Protein AF-A0A497RJL0-F1 (afdb_monomer_lite)

pLDDT: mean 88.65, std 15.59, range [36.31, 98.81]

Secondary structure (DSSP, 8-state):
----------S-EEE-TT-EEEEEE-SS--EE--TTEEESS-SPP-SEEEEEEEPTTPPSEEEEEEETTEEEEEEEPPPPHHHHHHHHHHHHHHHHHHHHHHHHHHHHHHHHHHHHHHHHHHHHHHHHHHHHHHHHHHHHHHHHHHHHHHHHHHHHHHHHHHHHHHTT-

Structure (mmCIF, N/CA/C/O backbone):
data_AF-A0A497RJL0-F1
#
_entry.id   AF-A0A497RJL0-F1
#
loop_
_atom_site.group_PDB
_atom_site.id
_atom_site.type_symbol
_atom_site.label_atom_id
_atom_site.label_alt_id
_atom_site.label_comp_id
_atom_site.label_asym_id
_atom_site.label_entity_id
_atom_site.label_seq_id
_atom_site.pdbx_PDB_ins_code
_atom_site.Cartn_x
_atom_site.Cartn_y
_atom_site.Cartn_z
_atom_site.occupancy
_atom_site.B_iso_or_equiv
_atom_site.auth_seq_id
_atom_site.auth_comp_id
_atom_site.auth_asym_id
_atom_site.auth_atom_id
_atom_site.pdbx_PDB_model_num
ATOM 1 N N . MET A 1 1 ? 38.519 29.029 -44.330 1.00 36.50 1 MET A N 1
ATOM 2 C CA . MET A 1 1 ? 37.710 28.176 -45.224 1.00 36.50 1 MET A CA 1
ATOM 3 C C . MET A 1 1 ? 37.053 27.110 -44.357 1.00 36.50 1 MET A C 1
ATOM 5 O O . MET A 1 1 ? 37.641 26.068 -44.115 1.00 36.50 1 MET A O 1
ATOM 9 N N . ILE A 1 2 ? 35.912 27.450 -43.756 1.00 37.66 2 ILE A N 1
ATOM 10 C CA . ILE A 1 2 ? 35.176 26.562 -42.849 1.00 37.66 2 ILE A CA 1
ATOM 11 C C . ILE A 1 2 ? 34.255 25.731 -43.736 1.00 37.66 2 ILE A C 1
ATOM 13 O O . ILE A 1 2 ? 33.327 26.270 -44.335 1.00 37.66 2 ILE A O 1
ATOM 17 N N . ILE A 1 3 ? 34.564 24.445 -43.884 1.00 38.34 3 ILE A N 1
ATOM 18 C CA . ILE A 1 3 ? 33.686 23.495 -44.565 1.00 38.34 3 ILE A CA 1
ATOM 19 C C . ILE A 1 3 ? 32.486 23.285 -43.637 1.00 38.34 3 ILE A C 1
ATOM 21 O O . ILE A 1 3 ? 32.556 22.524 -42.675 1.00 38.34 3 ILE A O 1
ATOM 25 N N . LEU A 1 4 ? 31.398 24.015 -43.901 1.00 36.31 4 LEU A N 1
ATOM 26 C CA . LEU A 1 4 ? 30.072 23.707 -43.376 1.00 36.31 4 LEU A CA 1
ATOM 27 C C . LEU A 1 4 ? 29.648 22.358 -43.975 1.00 36.31 4 LEU A C 1
ATOM 29 O O . LEU A 1 4 ? 29.082 22.295 -45.064 1.00 36.31 4 LEU A O 1
ATOM 33 N N . MET A 1 5 ? 29.939 21.265 -43.271 1.00 37.66 5 MET A N 1
ATOM 34 C CA . MET A 1 5 ? 29.263 19.990 -43.495 1.00 37.66 5 MET A CA 1
ATOM 35 C C . MET A 1 5 ? 27.849 20.113 -42.920 1.00 37.66 5 MET A C 1
ATOM 37 O O . MET A 1 5 ? 27.573 19.724 -41.788 1.00 37.66 5 MET A O 1
ATOM 41 N N . ILE A 1 6 ? 26.959 20.730 -43.698 1.00 40.19 6 ILE A N 1
ATOM 42 C CA . ILE A 1 6 ? 25.516 20.638 -43.488 1.00 40.19 6 ILE A CA 1
ATOM 43 C C . ILE A 1 6 ? 25.150 19.196 -43.832 1.00 40.19 6 ILE A C 1
ATOM 45 O O . ILE A 1 6 ? 24.999 18.838 -44.999 1.00 40.19 6 ILE A O 1
ATOM 49 N N . THR A 1 7 ? 25.055 18.342 -42.817 1.00 44.97 7 THR A N 1
ATOM 50 C CA . THR A 1 7 ? 24.389 17.055 -42.971 1.00 44.97 7 THR A CA 1
ATOM 51 C C . THR A 1 7 ? 22.906 17.338 -43.159 1.00 44.97 7 THR A C 1
ATOM 53 O O . THR A 1 7 ? 22.193 17.780 -42.261 1.00 44.97 7 THR A O 1
ATOM 56 N N . LEU A 1 8 ? 22.456 17.138 -44.392 1.00 36.88 8 LEU A N 1
ATOM 57 C CA . LEU A 1 8 ? 21.060 17.162 -44.785 1.00 36.88 8 LEU A CA 1
ATOM 58 C C . LEU A 1 8 ? 20.359 15.972 -44.096 1.00 36.88 8 LEU A C 1
ATOM 60 O O . LEU A 1 8 ? 20.300 14.874 -44.648 1.00 36.88 8 LEU A O 1
ATOM 64 N N . ILE A 1 9 ? 19.884 16.148 -42.860 1.00 41.69 9 ILE A N 1
ATOM 65 C CA . ILE A 1 9 ? 19.013 15.165 -42.204 1.00 41.69 9 ILE A CA 1
ATOM 66 C C . ILE A 1 9 ? 17.648 15.281 -42.886 1.00 41.69 9 ILE A C 1
ATOM 68 O O . ILE A 1 9 ? 16.815 16.115 -42.538 1.00 41.69 9 ILE A O 1
ATOM 72 N N . LEU A 1 10 ? 17.441 14.456 -43.912 1.00 38.78 10 LEU A N 1
ATOM 73 C CA . LEU A 1 10 ? 16.103 14.086 -44.360 1.00 38.78 10 LEU A CA 1
ATOM 74 C C . LEU A 1 10 ? 15.310 13.600 -43.137 1.00 38.78 10 LEU A C 1
ATOM 76 O O . LEU A 1 10 ? 15.864 12.882 -42.306 1.00 38.78 10 LEU A O 1
ATOM 80 N N . LEU A 1 11 ? 14.043 14.018 -43.054 1.00 45.06 11 LEU A N 1
ATOM 81 C CA . LEU A 1 11 ? 13.019 13.759 -42.027 1.00 45.06 11 LEU A CA 1
ATOM 82 C C . LEU A 1 11 ? 12.771 12.260 -41.745 1.00 45.06 11 LEU A C 1
ATOM 84 O O . LEU A 1 11 ? 11.666 11.747 -41.911 1.00 45.06 11 LEU A O 1
ATOM 88 N N . ASN A 1 12 ? 13.796 11.528 -41.338 1.00 55.22 12 ASN A N 1
ATOM 89 C CA . ASN A 1 12 ? 13.695 10.133 -40.970 1.00 55.22 12 ASN A CA 1
ATOM 90 C C . ASN A 1 12 ? 13.460 10.090 -39.465 1.00 55.22 12 ASN A C 1
ATOM 92 O O . ASN A 1 12 ? 14.319 10.500 -38.688 1.00 55.22 12 ASN A O 1
ATOM 96 N N . ASN A 1 13 ? 12.294 9.594 -39.053 1.00 82.44 13 ASN A N 1
ATOM 97 C CA . ASN A 1 13 ? 12.043 9.252 -37.659 1.00 82.44 13 ASN A CA 1
ATOM 98 C C . ASN A 1 13 ? 13.036 8.151 -37.259 1.00 82.44 13 ASN A C 1
ATOM 100 O O . ASN A 1 13 ? 12.820 6.975 -37.541 1.00 82.44 13 ASN A O 1
ATOM 104 N N . THR A 1 14 ? 14.167 8.522 -36.669 1.00 89.12 14 THR A N 1
ATOM 105 C CA . THR A 1 14 ? 15.174 7.574 -36.191 1.00 89.12 14 THR A CA 1
ATOM 106 C C . THR A 1 14 ? 15.053 7.389 -34.691 1.00 89.12 14 THR A C 1
ATOM 108 O O . THR A 1 14 ? 14.760 8.334 -33.964 1.00 89.12 14 THR A O 1
ATOM 111 N N . THR A 1 15 ? 15.326 6.183 -34.218 1.00 90.88 15 THR A N 1
ATOM 112 C CA . THR A 1 15 ? 15.338 5.856 -32.794 1.00 90.88 15 THR A CA 1
ATOM 113 C C . THR A 1 15 ? 16.397 4.793 -32.511 1.00 90.88 15 THR A C 1
ATOM 115 O O . THR A 1 15 ? 17.031 4.275 -33.430 1.00 90.88 15 THR A O 1
ATOM 118 N N . TYR A 1 16 ? 16.596 4.467 -31.243 1.00 92.00 16 TYR A N 1
ATOM 119 C CA . TYR A 1 16 ? 17.499 3.410 -30.790 1.00 92.00 16 TYR A CA 1
ATOM 120 C C . TYR A 1 16 ? 16.688 2.306 -30.097 1.00 92.00 16 TYR A C 1
ATOM 122 O O . TYR A 1 16 ? 15.535 2.540 -29.720 1.00 92.00 16 TYR A O 1
ATOM 130 N N . PRO A 1 17 ? 17.24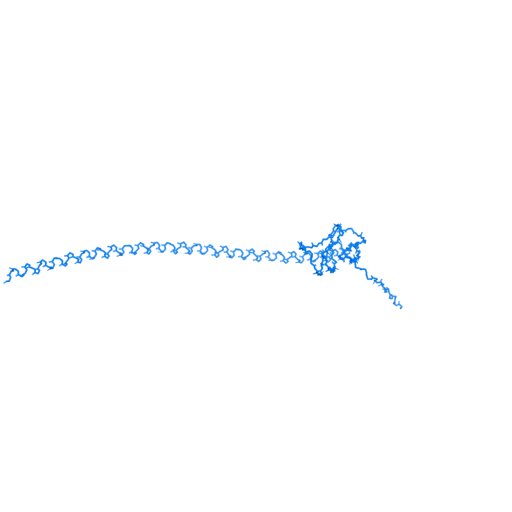9 1.102 -29.904 1.00 91.56 17 PRO A N 1
ATOM 131 C CA . PRO A 1 17 ? 16.634 0.108 -29.031 1.00 91.56 17 PRO A CA 1
ATOM 132 C C . PRO A 1 17 ? 16.411 0.694 -27.626 1.00 91.56 17 PRO A C 1
ATOM 134 O O . PRO A 1 17 ? 17.333 1.263 -27.049 1.00 91.56 17 PRO A O 1
ATOM 137 N N . GLY A 1 18 ? 15.192 0.581 -27.092 1.00 87.69 18 GLY A N 1
ATOM 138 C CA . GLY A 1 18 ? 14.764 1.242 -25.848 1.00 87.69 18 GLY A CA 1
ATOM 139 C C . GLY A 1 18 ? 14.123 2.624 -26.041 1.00 87.69 18 GLY A C 1
ATOM 140 O O . GLY A 1 18 ? 13.491 3.154 -25.126 1.00 87.69 18 GLY A O 1
ATOM 141 N N . GLY A 1 19 ? 14.244 3.209 -27.233 1.00 89.50 19 GLY A N 1
ATOM 142 C CA . GLY A 1 19 ? 13.612 4.474 -27.590 1.00 89.50 19 GLY A CA 1
ATOM 143 C C . GLY A 1 19 ? 12.107 4.355 -27.843 1.00 89.50 19 GLY A C 1
ATOM 144 O O . GLY A 1 19 ? 11.467 3.327 -27.603 1.00 89.50 19 GLY A O 1
ATOM 145 N N . TYR A 1 20 ? 11.523 5.439 -28.347 1.00 91.44 20 TYR A N 1
ATOM 146 C CA . TYR A 1 20 ? 10.100 5.501 -28.663 1.00 91.44 20 TYR A CA 1
ATOM 147 C C . TYR A 1 20 ? 9.825 6.262 -29.958 1.00 91.44 20 TYR A C 1
ATOM 149 O O . TYR A 1 20 ? 10.688 6.972 -30.478 1.00 91.44 20 TYR A O 1
ATOM 157 N N . ILE A 1 21 ? 8.613 6.081 -30.478 1.00 90.94 21 ILE A N 1
ATOM 158 C CA . ILE A 1 21 ? 8.075 6.765 -31.653 1.00 90.94 21 ILE A CA 1
ATOM 159 C C . ILE A 1 21 ? 6.643 7.173 -31.350 1.00 90.94 21 ILE A C 1
ATOM 161 O O . ILE A 1 21 ? 5.859 6.369 -30.852 1.00 90.94 21 ILE A O 1
ATOM 165 N N . ASN A 1 22 ? 6.293 8.407 -31.693 1.00 89.38 22 ASN A N 1
ATOM 166 C CA . ASN A 1 22 ? 4.933 8.901 -31.543 1.00 89.38 22 ASN A CA 1
ATOM 167 C C . ASN A 1 22 ? 4.137 8.644 -32.827 1.00 89.38 22 ASN A C 1
ATOM 169 O O . ASN A 1 22 ? 4.597 8.955 -33.926 1.00 89.38 22 ASN A O 1
ATOM 173 N N . VAL A 1 23 ? 2.942 8.081 -32.681 1.00 88.31 23 VAL A N 1
ATOM 174 C CA . VAL A 1 23 ? 2.033 7.713 -33.772 1.00 88.31 23 VAL A CA 1
ATOM 175 C C . VAL A 1 23 ? 0.656 8.303 -33.479 1.00 88.31 23 VAL A C 1
ATOM 177 O O . VAL A 1 23 ? 0.185 8.207 -32.351 1.00 88.31 23 VAL A O 1
ATOM 180 N N . SER A 1 24 ? 0.003 8.896 -34.480 1.00 85.75 24 SER A N 1
ATOM 181 C CA . SER A 1 24 ? -1.398 9.330 -34.367 1.00 85.75 24 SER A CA 1
ATOM 182 C C . SER A 1 24 ? -2.313 8.243 -34.923 1.00 85.75 24 SER A C 1
ATOM 184 O O . SER A 1 24 ? -2.019 7.642 -35.956 1.00 85.75 24 SER A O 1
ATOM 186 N N . VAL A 1 25 ? -3.411 7.970 -34.229 1.00 84.62 25 VAL A N 1
ATOM 187 C CA . VAL A 1 25 ? -4.438 7.011 -34.637 1.00 84.62 25 VAL A CA 1
ATOM 188 C C . VAL A 1 25 ? -5.744 7.785 -34.801 1.00 84.62 25 VAL A C 1
ATOM 190 O O . VAL A 1 25 ? -6.276 8.330 -33.831 1.00 84.62 25 VAL A O 1
ATOM 193 N N . GLU A 1 26 ? -6.250 7.846 -36.031 1.00 76.19 26 GLU A N 1
ATOM 194 C CA . GLU A 1 26 ? -7.475 8.557 -36.402 1.00 76.19 26 GLU A CA 1
ATOM 195 C C . GLU A 1 26 ? -8.438 7.577 -37.089 1.00 76.19 26 GLU A C 1
ATOM 197 O O . GLU A 1 26 ? -8.270 7.256 -38.262 1.00 76.19 26 GLU A O 1
ATOM 202 N N . GLY A 1 27 ? -9.455 7.081 -36.376 1.00 71.44 27 GLY A N 1
ATOM 203 C CA . GLY A 1 27 ? -10.493 6.233 -36.964 1.00 71.44 27 GLY A CA 1
ATOM 204 C C . GLY A 1 27 ? -10.903 5.034 -36.111 1.00 71.44 27 GLY A C 1
ATOM 205 O O . GLY A 1 27 ? -11.594 5.176 -35.103 1.00 71.44 27 GLY A O 1
ATOM 206 N N . THR A 1 28 ? -10.601 3.827 -36.597 1.00 67.06 28 THR A N 1
ATOM 207 C CA . THR A 1 28 ? -11.105 2.564 -36.027 1.00 67.06 28 THR A CA 1
ATOM 208 C C . THR A 1 28 ? -10.261 2.026 -34.875 1.00 67.06 28 THR A C 1
ATOM 210 O O . THR A 1 28 ? -10.653 1.030 -34.263 1.00 67.06 28 THR A O 1
ATOM 213 N N . GLY A 1 29 ? -9.116 2.649 -34.581 1.00 69.00 29 GLY A N 1
ATOM 214 C CA . GLY A 1 29 ? -8.195 2.196 -33.545 1.00 69.00 29 GLY A CA 1
ATOM 215 C C . GLY A 1 29 ? -7.340 1.000 -33.973 1.00 69.00 29 GLY A C 1
ATOM 216 O O . GLY A 1 29 ? -6.860 0.259 -33.120 1.00 69.00 29 GLY A O 1
ATOM 217 N N . LYS A 1 30 ? -7.160 0.737 -35.274 1.00 80.00 30 LYS A N 1
ATOM 218 C CA . LYS A 1 30 ? -6.360 -0.409 -35.734 1.00 80.00 30 LYS A CA 1
ATOM 219 C C . LYS A 1 30 ? -4.899 -0.013 -35.880 1.00 80.00 30 LYS A C 1
ATOM 221 O O . LYS A 1 30 ? -4.566 0.823 -36.715 1.00 80.00 30 LYS A O 1
ATOM 226 N N . ILE A 1 31 ? -4.025 -0.684 -35.132 1.00 87.81 31 ILE A N 1
ATOM 227 C CA . ILE A 1 31 ? -2.573 -0.544 -35.262 1.00 87.81 31 ILE A CA 1
ATOM 228 C C . ILE A 1 31 ? -1.915 -1.895 -35.551 1.00 87.81 31 ILE A C 1
ATOM 230 O O . ILE A 1 31 ? -2.273 -2.919 -34.973 1.00 87.81 31 ILE A O 1
ATOM 234 N N . SER A 1 32 ? -0.943 -1.895 -36.455 1.00 90.44 32 SER A N 1
ATOM 235 C CA . SER A 1 32 ? -0.057 -3.018 -36.737 1.00 90.44 32 SER A CA 1
ATOM 236 C C . SER A 1 32 ? 1.371 -2.592 -36.434 1.00 90.44 32 SER A C 1
ATOM 238 O O . SER A 1 32 ? 1.872 -1.604 -36.979 1.00 90.44 32 SER A O 1
ATOM 240 N N . LEU A 1 33 ? 1.998 -3.335 -35.527 1.00 92.19 33 LEU A N 1
ATOM 241 C CA . LEU A 1 33 ? 3.306 -3.039 -34.965 1.00 92.19 33 LEU A CA 1
ATOM 242 C C . LEU A 1 33 ? 4.333 -4.080 -35.433 1.00 92.19 33 LEU A C 1
ATOM 244 O O . LEU A 1 33 ? 4.014 -5.273 -35.477 1.00 92.19 33 LEU A O 1
ATOM 248 N N . PRO A 1 34 ? 5.579 -3.674 -35.732 1.00 93.81 34 PRO A N 1
ATOM 249 C CA . PRO A 1 34 ? 6.696 -4.604 -35.821 1.00 93.81 34 PRO A CA 1
ATOM 250 C C . PRO A 1 34 ? 6.846 -5.437 -34.542 1.00 93.81 34 PRO A C 1
ATOM 252 O O . PRO A 1 34 ? 6.621 -4.944 -33.437 1.00 93.81 34 PRO A O 1
ATOM 255 N N . ASN A 1 35 ? 7.317 -6.677 -34.681 1.00 93.12 35 ASN A N 1
ATOM 256 C CA . ASN A 1 35 ? 7.471 -7.634 -33.575 1.00 93.12 35 ASN A CA 1
ATOM 257 C C . ASN A 1 35 ? 8.388 -7.174 -32.425 1.00 93.12 35 ASN A C 1
ATOM 259 O O . ASN A 1 35 ? 8.330 -7.734 -31.336 1.00 93.12 35 ASN A O 1
ATOM 263 N N . CYS A 1 36 ? 9.247 -6.184 -32.663 1.00 94.19 36 CYS A N 1
ATOM 264 C CA . CYS A 1 36 ? 10.137 -5.615 -31.659 1.00 94.19 36 CYS A CA 1
ATOM 265 C C . CYS A 1 36 ? 9.574 -4.337 -31.011 1.00 94.19 36 CYS A C 1
ATOM 267 O O . CYS A 1 36 ? 10.319 -3.620 -30.347 1.00 94.19 36 CYS A O 1
ATOM 269 N N . THR A 1 37 ? 8.297 -4.014 -31.227 1.00 94.25 37 THR A N 1
ATOM 270 C CA . THR A 1 37 ? 7.661 -2.793 -30.719 1.00 94.25 37 THR A CA 1
ATOM 271 C C . THR A 1 37 ? 6.358 -3.089 -29.993 1.00 94.25 37 THR A C 1
ATOM 273 O O . THR A 1 37 ? 5.708 -4.097 -30.264 1.00 94.25 37 THR A O 1
ATOM 276 N N . TYR A 1 38 ? 5.982 -2.221 -29.058 1.00 91.94 38 TYR A N 1
ATOM 277 C CA . TYR A 1 38 ? 4.788 -2.398 -28.235 1.00 91.94 38 TYR A CA 1
ATOM 278 C C . TYR A 1 38 ? 4.265 -1.063 -27.696 1.00 91.94 38 TYR A C 1
ATOM 280 O O . TYR A 1 38 ? 4.962 -0.050 -27.707 1.00 91.94 38 TYR A O 1
ATOM 288 N N . ILE A 1 39 ? 3.022 -1.071 -27.218 1.00 88.88 39 ILE A N 1
ATOM 289 C CA . ILE A 1 39 ? 2.403 0.045 -26.496 1.00 88.88 39 ILE A CA 1
ATOM 290 C C . ILE A 1 39 ? 2.411 -0.327 -25.016 1.00 88.88 39 ILE A C 1
ATOM 292 O O . ILE A 1 39 ? 1.997 -1.432 -24.674 1.00 88.88 39 ILE A O 1
ATOM 296 N N . GLU A 1 40 ? 2.899 0.559 -24.147 1.00 75.19 40 GLU A N 1
ATOM 297 C CA . GLU A 1 40 ? 2.952 0.296 -22.697 1.00 75.19 40 GLU A CA 1
ATOM 298 C C . GLU A 1 40 ? 1.552 0.189 -22.071 1.00 75.19 40 GLU A C 1
ATOM 300 O O . GLU A 1 40 ? 1.339 -0.625 -21.175 1.00 75.19 40 GLU A O 1
ATOM 305 N N . ASP A 1 41 ? 0.576 0.940 -22.586 1.00 67.44 41 ASP A N 1
ATOM 306 C CA . ASP A 1 41 ? -0.802 0.917 -22.098 1.00 67.44 41 ASP A CA 1
ATOM 307 C C . ASP A 1 41 ? -1.696 -0.030 -22.916 1.00 67.44 41 ASP A C 1
ATOM 309 O O . ASP A 1 41 ? -2.118 0.271 -24.032 1.00 67.44 41 ASP A O 1
ATOM 313 N N . SER A 1 42 ? -2.065 -1.166 -22.313 1.00 55.34 42 SER A N 1
ATOM 314 C CA . SER A 1 42 ? -2.983 -2.189 -22.854 1.00 55.34 42 SER A CA 1
ATOM 315 C C . SER A 1 42 ? -4.464 -1.748 -22.877 1.00 55.34 42 SER A C 1
ATOM 317 O O . SER A 1 42 ? -5.369 -2.521 -22.541 1.00 55.34 42 SER A O 1
ATOM 319 N N . LYS A 1 43 ? -4.762 -0.500 -23.243 1.00 59.25 43 LYS A N 1
ATOM 320 C CA . LYS A 1 43 ? -6.150 -0.047 -23.421 1.00 59.25 43 LYS A CA 1
ATOM 321 C C . LYS A 1 43 ? -6.622 -0.312 -24.847 1.00 59.25 43 LYS A C 1
ATOM 323 O O . LYS A 1 43 ? -5.842 -0.282 -25.792 1.00 59.25 43 LYS A O 1
ATOM 328 N N . ILE A 1 44 ? -7.931 -0.545 -24.986 1.00 65.38 44 ILE A N 1
ATOM 329 C CA . ILE A 1 44 ? -8.623 -0.532 -26.281 1.00 65.38 44 ILE A CA 1
ATOM 330 C C . ILE A 1 44 ? -8.204 0.746 -27.009 1.00 65.38 44 ILE A C 1
ATOM 332 O O . ILE A 1 44 ? -8.420 1.843 -26.487 1.00 65.38 44 ILE A O 1
ATOM 336 N N . LEU A 1 45 ? -7.589 0.586 -28.177 1.00 70.88 45 LEU A N 1
ATOM 337 C CA . LEU A 1 45 ? -7.098 1.688 -28.992 1.00 70.88 45 LEU A CA 1
ATOM 338 C C . LEU A 1 45 ? -8.277 2.576 -29.401 1.00 70.88 45 LEU A C 1
ATOM 340 O O . LEU A 1 45 ? -9.205 2.140 -30.078 1.00 70.88 45 LEU A O 1
ATOM 344 N N . LYS A 1 46 ? -8.250 3.822 -28.935 1.00 77.62 46 LYS A N 1
ATOM 345 C CA . LYS A 1 46 ? -9.151 4.912 -29.326 1.00 77.62 46 LYS A CA 1
ATOM 346 C C . LYS A 1 46 ? -8.415 5.903 -30.225 1.00 77.62 46 LYS A C 1
ATOM 348 O O . LYS A 1 46 ? -7.195 5.837 -30.354 1.00 77.62 46 LYS A O 1
ATOM 353 N N . ASN A 1 47 ? -9.133 6.871 -30.776 1.00 82.69 47 ASN A N 1
ATOM 354 C CA . ASN A 1 47 ? -8.488 7.983 -31.467 1.00 82.69 47 ASN A CA 1
ATOM 355 C C . ASN A 1 47 ? -7.576 8.753 -30.506 1.00 82.69 47 ASN A C 1
ATOM 357 O O . ASN A 1 47 ? -7.986 9.071 -29.386 1.00 82.69 47 ASN A O 1
ATOM 361 N N . GLY A 1 48 ? -6.350 9.040 -30.937 1.00 84.88 48 GLY A N 1
ATOM 362 C CA . GLY A 1 48 ? -5.368 9.751 -30.127 1.00 84.88 48 GLY A CA 1
ATOM 363 C C . GLY A 1 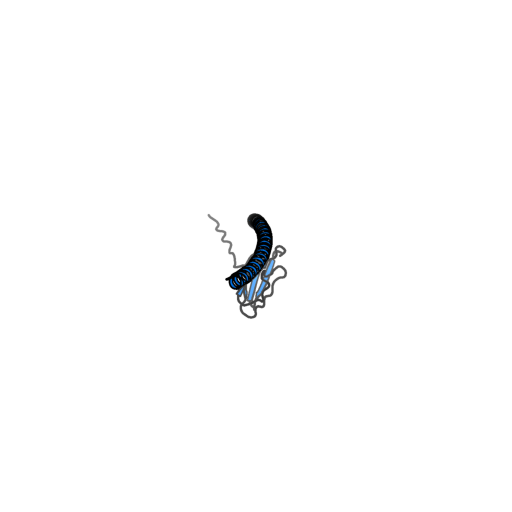48 ? -3.923 9.510 -30.551 1.00 84.88 48 GLY A C 1
ATOM 364 O O . GLY A 1 48 ? -3.640 8.739 -31.466 1.00 84.88 48 GLY A O 1
ATOM 365 N N . ASN A 1 49 ? -3.011 10.178 -29.848 1.00 85.62 49 ASN A N 1
ATOM 366 C CA . ASN A 1 49 ? -1.572 10.012 -30.024 1.00 85.62 49 ASN A CA 1
ATOM 367 C C . ASN A 1 49 ? -1.048 8.932 -29.077 1.00 85.62 49 ASN A C 1
ATOM 369 O O . ASN A 1 49 ? -1.321 8.967 -27.877 1.00 85.62 49 ASN A O 1
ATOM 373 N N . TYR A 1 50 ? -0.267 8.007 -29.619 1.00 86.50 50 TYR A N 1
ATOM 374 C CA . TYR A 1 50 ? 0.315 6.877 -28.913 1.00 86.50 50 TYR A CA 1
ATOM 375 C C . TYR A 1 50 ? 1.830 6.929 -28.970 1.00 86.50 50 TYR A C 1
ATOM 377 O O . TYR A 1 50 ? 2.421 7.177 -30.022 1.00 86.50 50 TYR A O 1
ATOM 385 N N . THR A 1 51 ? 2.446 6.603 -27.841 1.00 89.75 51 THR A N 1
ATOM 386 C CA . THR A 1 51 ? 3.879 6.351 -27.752 1.00 89.75 51 THR A CA 1
ATOM 387 C C . THR A 1 51 ? 4.123 4.861 -27.954 1.00 89.75 51 THR A C 1
ATOM 389 O O . THR A 1 51 ? 3.721 4.035 -27.134 1.00 89.75 51 THR A O 1
ATOM 392 N N . ILE A 1 52 ? 4.780 4.514 -29.055 1.00 90.88 52 ILE A N 1
ATOM 393 C CA . ILE A 1 52 ? 5.219 3.153 -29.355 1.00 90.88 52 ILE A CA 1
ATOM 394 C C . ILE A 1 52 ? 6.642 2.981 -28.836 1.00 90.88 52 ILE A C 1
ATOM 396 O O . ILE A 1 52 ? 7.544 3.707 -29.253 1.00 90.88 52 ILE A O 1
ATOM 400 N N . ARG A 1 53 ? 6.861 2.006 -27.956 1.00 93.06 53 ARG A N 1
ATOM 401 C CA . ARG A 1 53 ? 8.192 1.621 -27.484 1.00 93.06 53 ARG A CA 1
ATOM 402 C C . ARG A 1 53 ? 8.869 0.695 -28.476 1.00 93.06 53 ARG A C 1
ATOM 404 O O . ARG A 1 53 ? 8.246 -0.225 -29.007 1.00 93.06 53 ARG A O 1
ATOM 411 N N . VAL A 1 54 ? 10.166 0.904 -28.667 1.00 93.75 54 VAL A N 1
ATOM 412 C CA . VAL A 1 54 ? 11.049 -0.031 -29.362 1.00 93.75 54 VAL A CA 1
ATOM 413 C C . VAL A 1 54 ? 11.783 -0.851 -28.312 1.00 93.75 54 VAL A C 1
ATOM 415 O O . VAL A 1 54 ? 12.503 -0.303 -27.486 1.00 93.75 54 VAL A O 1
ATOM 418 N N . SER A 1 55 ? 11.612 -2.170 -28.342 1.00 92.38 55 SER A N 1
ATOM 419 C CA . SER A 1 55 ? 12.310 -3.086 -27.440 1.00 92.38 55 SER A CA 1
ATOM 420 C C . SER A 1 55 ? 13.825 -2.895 -27.530 1.00 92.38 55 SER A C 1
ATOM 422 O O . SER A 1 55 ? 14.372 -2.723 -28.621 1.00 92.38 55 SER A O 1
ATOM 424 N N . TYR A 1 56 ? 14.521 -3.029 -26.400 1.00 89.19 56 TYR A N 1
ATOM 425 C CA . TYR A 1 56 ? 15.986 -3.098 -26.351 1.00 89.19 56 TYR A CA 1
ATOM 426 C C . TYR A 1 56 ? 16.565 -4.233 -27.207 1.00 89.19 56 TYR A C 1
ATOM 428 O O . TYR A 1 56 ? 17.712 -4.167 -27.637 1.00 89.19 56 TYR A O 1
ATOM 436 N N . SER A 1 57 ? 15.770 -5.269 -27.487 1.00 89.69 57 SER A N 1
ATOM 437 C CA . SER A 1 57 ? 16.155 -6.374 -28.367 1.00 89.69 57 SER A CA 1
ATOM 438 C C . SER A 1 57 ? 15.897 -6.098 -29.853 1.00 89.69 57 SER A C 1
ATOM 440 O O . SER A 1 57 ? 16.134 -6.983 -30.680 1.00 89.69 57 SER A O 1
ATOM 442 N N . CYS A 1 58 ? 15.354 -4.929 -30.218 1.00 94.75 58 CYS A N 1
ATOM 443 C CA . CYS A 1 58 ? 15.099 -4.606 -31.616 1.00 94.75 58 CYS A CA 1
ATOM 444 C C . CYS A 1 58 ? 16.421 -4.425 -32.366 1.00 94.75 58 CYS A C 1
ATOM 446 O O . CYS A 1 58 ? 17.313 -3.703 -31.923 1.00 94.75 58 CYS A O 1
ATOM 448 N N . LYS A 1 59 ? 16.553 -5.092 -33.514 1.00 94.94 59 LYS A N 1
ATOM 449 C CA . LYS A 1 59 ? 17.759 -4.979 -34.333 1.00 94.94 59 LYS A CA 1
ATOM 450 C C . LYS A 1 59 ? 17.759 -3.644 -35.089 1.00 94.94 59 LYS A C 1
ATOM 452 O O . LYS A 1 59 ? 16.692 -3.138 -35.423 1.00 94.94 59 LYS A O 1
ATOM 457 N N . PRO A 1 60 ? 18.936 -3.087 -35.401 1.00 94.75 60 PRO A N 1
ATOM 458 C CA . PRO A 1 60 ? 19.026 -1.950 -36.301 1.00 94.75 60 PRO A CA 1
ATOM 459 C C . PRO A 1 60 ? 18.413 -2.278 -37.665 1.00 94.75 60 PRO A C 1
ATOM 461 O O . PRO A 1 60 ? 18.613 -3.373 -38.198 1.00 94.75 60 PRO A O 1
ATOM 464 N N . GLY A 1 61 ? 17.685 -1.329 -38.241 1.00 94.94 61 GLY A N 1
ATOM 465 C CA . GLY A 1 61 ? 16.994 -1.527 -39.509 1.00 94.94 61 GLY A CA 1
ATOM 466 C C . GLY A 1 61 ? 15.844 -0.555 -39.728 1.00 94.94 61 GLY A C 1
ATOM 467 O O . GLY A 1 61 ? 15.526 0.265 -38.870 1.00 94.94 61 GLY A O 1
ATOM 468 N N . ASN A 1 62 ? 15.219 -0.658 -40.899 1.00 95.38 62 ASN A N 1
ATOM 469 C CA . ASN A 1 62 ? 14.040 0.127 -41.250 1.00 95.38 62 ASN A CA 1
ATOM 470 C C . ASN A 1 62 ? 12.773 -0.653 -40.917 1.00 95.38 62 ASN A C 1
ATOM 472 O O . ASN A 1 62 ? 12.639 -1.825 -41.271 1.00 95.38 62 ASN A O 1
ATOM 476 N N . TYR A 1 63 ? 11.833 0.026 -40.282 1.00 95.25 63 TYR A N 1
ATOM 477 C CA . TYR A 1 63 ? 10.591 -0.537 -39.793 1.00 95.25 63 TYR A CA 1
ATOM 478 C C . TYR A 1 63 ? 9.417 0.362 -40.165 1.00 95.25 63 TYR A C 1
ATOM 480 O O . TYR A 1 63 ? 9.566 1.543 -40.492 1.00 95.25 63 TYR A O 1
ATOM 488 N N . THR A 1 64 ? 8.224 -0.217 -40.108 1.00 94.25 64 THR A N 1
ATOM 489 C CA . THR A 1 64 ? 6.984 0.483 -40.414 1.00 94.25 64 THR A CA 1
ATOM 490 C C . THR A 1 64 ? 5.922 0.120 -39.392 1.00 94.25 64 THR A C 1
ATOM 492 O O . THR A 1 64 ? 5.681 -1.060 -39.150 1.00 94.25 64 THR A O 1
ATOM 495 N N . ILE A 1 65 ? 5.249 1.134 -38.857 1.00 92.56 65 ILE A N 1
ATOM 496 C CA . ILE A 1 65 ? 3.989 0.993 -38.126 1.00 92.56 65 ILE A CA 1
ATOM 497 C C . ILE A 1 65 ? 2.8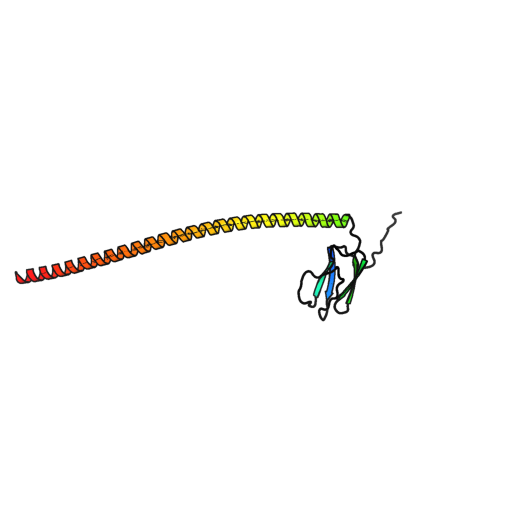46 1.405 -39.054 1.00 92.56 65 ILE A C 1
ATOM 499 O O . ILE A 1 65 ? 2.943 2.418 -39.753 1.00 92.56 65 ILE A O 1
ATOM 503 N N . PHE A 1 66 ? 1.767 0.626 -39.060 1.00 90.25 66 PHE A N 1
ATOM 504 C CA . PHE A 1 66 ? 0.533 0.982 -39.759 1.00 90.25 66 PHE A CA 1
ATOM 505 C C . PHE A 1 66 ? -0.542 1.313 -38.733 1.00 90.25 66 PHE A C 1
ATOM 507 O O . PHE A 1 66 ? -0.836 0.480 -37.881 1.00 90.25 66 PHE A O 1
ATOM 514 N N . ALA A 1 67 ? -1.132 2.499 -38.817 1.00 88.81 67 ALA A N 1
ATOM 515 C CA . ALA A 1 67 ? -2.177 2.957 -37.906 1.00 88.81 67 ALA A CA 1
ATOM 516 C C . ALA A 1 67 ? -3.326 3.565 -38.713 1.00 88.81 67 ALA A C 1
ATOM 518 O O . ALA A 1 67 ? -3.113 4.549 -39.413 1.00 88.81 67 ALA A O 1
ATOM 519 N N . ASP A 1 68 ? -4.511 2.949 -38.663 1.00 84.94 68 ASP A N 1
ATOM 520 C CA . ASP A 1 68 ? -5.729 3.388 -39.367 1.00 84.94 68 ASP A CA 1
ATOM 521 C C . ASP A 1 68 ? -5.487 3.826 -40.834 1.00 84.94 68 ASP A C 1
ATOM 523 O O . ASP A 1 68 ? -5.989 4.835 -41.316 1.00 84.94 68 ASP A O 1
ATOM 527 N N . GLY A 1 69 ? -4.682 3.047 -41.567 1.00 81.88 69 GLY A N 1
ATOM 528 C CA . GLY A 1 69 ? -4.347 3.303 -42.976 1.00 81.88 69 GLY A CA 1
ATOM 529 C C . GLY A 1 69 ? -3.150 4.237 -43.203 1.00 81.88 69 GLY A C 1
ATOM 530 O O . GLY A 1 69 ? -2.597 4.249 -44.303 1.00 81.88 69 GLY A O 1
ATOM 531 N N . SER A 1 70 ? -2.684 4.940 -42.171 1.00 86.75 70 SER A N 1
ATOM 532 C CA . SER A 1 70 ? -1.463 5.749 -42.199 1.00 86.75 70 SER A CA 1
ATOM 533 C C . SER A 1 70 ? -0.210 4.901 -41.981 1.00 86.75 70 SER A C 1
ATOM 535 O O . SER A 1 70 ? -0.207 3.938 -41.208 1.00 86.75 70 SER A O 1
ATOM 537 N N . LYS A 1 71 ? 0.880 5.270 -42.665 1.00 90.56 71 LYS A N 1
ATOM 538 C CA . LYS A 1 71 ? 2.172 4.575 -42.619 1.00 90.56 71 LYS A CA 1
ATOM 539 C C . LYS A 1 71 ? 3.221 5.433 -41.913 1.00 90.56 71 LYS A C 1
ATOM 541 O O . LYS A 1 71 ? 3.554 6.515 -42.387 1.00 90.56 71 LYS A O 1
ATOM 546 N N . TYR A 1 72 ? 3.806 4.902 -40.846 1.00 90.69 72 TYR A N 1
ATOM 547 C CA . TYR A 1 72 ? 4.862 5.549 -40.070 1.00 90.69 72 TYR A CA 1
ATOM 548 C C . TYR A 1 72 ? 6.163 4.771 -40.252 1.00 90.69 72 TYR A C 1
ATOM 550 O O . TYR A 1 72 ? 6.349 3.705 -39.663 1.00 90.69 72 TYR A O 1
ATOM 558 N N . ASN A 1 73 ? 7.052 5.281 -41.105 1.00 93.38 73 ASN A N 1
ATOM 559 C CA . ASN A 1 73 ? 8.373 4.688 -41.307 1.00 93.38 73 ASN A CA 1
ATOM 560 C C . ASN A 1 73 ? 9.349 5.208 -40.256 1.00 93.38 73 ASN A C 1
ATOM 562 O O . ASN A 1 73 ? 9.354 6.402 -39.954 1.00 93.38 73 ASN A O 1
ATOM 566 N N . PHE A 1 74 ? 10.198 4.319 -39.755 1.00 93.69 74 PHE A N 1
ATOM 567 C CA . PHE A 1 74 ? 11.266 4.680 -38.840 1.00 93.69 74 PHE A CA 1
ATOM 568 C C . PHE A 1 74 ? 12.495 3.802 -39.025 1.00 93.69 74 PHE A C 1
ATOM 570 O O . PHE A 1 74 ? 12.410 2.691 -39.552 1.00 93.69 74 PHE A O 1
ATOM 577 N N . THR A 1 75 ? 13.632 4.290 -38.548 1.00 94.69 75 THR A N 1
ATOM 578 C CA . THR A 1 75 ? 14.886 3.537 -38.547 1.00 94.69 75 THR A CA 1
ATOM 579 C C . THR A 1 75 ? 15.360 3.339 -37.118 1.00 94.69 75 THR A C 1
ATOM 581 O O . THR A 1 75 ? 15.541 4.304 -36.379 1.00 94.69 75 THR A O 1
ATOM 584 N N . VAL A 1 76 ? 15.596 2.087 -36.736 1.00 94.19 76 VAL A N 1
ATOM 585 C CA . VAL A 1 76 ? 16.338 1.750 -35.522 1.00 94.19 76 VAL A CA 1
ATOM 586 C C . VAL A 1 76 ? 17.820 1.803 -35.866 1.00 94.19 76 VAL A C 1
ATOM 588 O O . VAL A 1 76 ? 18.291 1.072 -36.738 1.00 94.19 76 VAL A O 1
ATOM 591 N N . LEU A 1 77 ? 18.549 2.700 -35.215 1.00 93.00 77 LEU A N 1
ATOM 592 C CA . LEU A 1 77 ? 19.988 2.854 -35.375 1.00 93.00 77 LEU A CA 1
ATOM 593 C C . LEU A 1 77 ? 20.738 1.893 -34.448 1.00 93.00 77 LEU A C 1
ATOM 595 O O . LEU A 1 77 ? 20.217 1.446 -33.426 1.00 93.00 77 LEU A O 1
ATOM 599 N N . ASN A 1 78 ? 21.994 1.601 -34.793 1.00 91.12 78 ASN A N 1
ATOM 600 C CA . ASN A 1 78 ? 22.918 1.002 -33.833 1.00 91.12 78 ASN A CA 1
ATOM 601 C C . ASN A 1 78 ? 23.071 1.943 -32.638 1.00 91.12 78 ASN A C 1
ATOM 603 O O . ASN A 1 78 ? 23.343 3.129 -32.827 1.00 91.12 78 ASN A O 1
ATOM 607 N N . ALA A 1 79 ? 22.920 1.411 -31.427 1.00 86.00 79 ALA A N 1
ATOM 608 C CA . ALA A 1 79 ? 23.174 2.177 -30.217 1.00 86.00 79 ALA A CA 1
ATOM 609 C C . ALA A 1 79 ? 24.623 2.682 -30.223 1.00 86.00 79 ALA A C 1
ATOM 611 O O . ALA A 1 79 ? 25.565 1.904 -30.391 1.00 86.00 79 ALA A O 1
ATOM 612 N N . THR A 1 80 ? 24.796 3.993 -30.071 1.00 87.50 80 THR A N 1
ATOM 613 C CA . THR A 1 80 ? 26.120 4.597 -29.921 1.00 87.50 80 THR A CA 1
ATOM 614 C C . THR A 1 80 ? 26.587 4.464 -28.475 1.00 87.50 80 THR A C 1
ATOM 616 O O . THR A 1 80 ? 25.781 4.316 -27.556 1.00 87.50 80 THR A O 1
ATOM 619 N N . TYR A 1 81 ? 27.898 4.549 -28.256 1.00 89.56 81 TYR A N 1
ATOM 620 C CA . TYR A 1 81 ? 28.456 4.549 -26.902 1.00 89.56 81 TYR A CA 1
ATOM 621 C C . TYR A 1 81 ? 27.901 5.706 -26.052 1.00 89.56 81 TYR A C 1
ATOM 623 O O . TYR A 1 81 ? 27.542 5.507 -24.897 1.00 89.56 81 TYR A O 1
ATOM 631 N N . GLU A 1 82 ? 27.750 6.891 -26.650 1.00 89.12 82 GLU A N 1
ATOM 632 C CA . GLU A 1 82 ? 27.149 8.063 -26.004 1.00 89.12 82 GLU A CA 1
ATOM 633 C C . GLU A 1 82 ? 25.687 7.823 -25.599 1.00 89.12 82 GLU A C 1
ATOM 635 O O . GLU A 1 82 ? 25.308 8.122 -24.468 1.00 89.12 82 GLU A O 1
ATOM 640 N N . TYR A 1 83 ? 24.878 7.223 -26.483 1.00 86.00 83 TYR A N 1
ATOM 641 C CA . TYR A 1 83 ? 23.495 6.862 -26.166 1.00 86.00 83 TYR A CA 1
ATOM 642 C C . TYR A 1 83 ? 23.433 5.900 -24.974 1.00 86.00 83 TYR A C 1
ATOM 644 O O . TYR A 1 83 ? 22.689 6.134 -24.024 1.00 86.00 83 TYR A O 1
ATOM 652 N N . LEU A 1 84 ? 24.260 4.850 -24.995 1.00 87.19 84 LEU A N 1
ATOM 653 C CA . LEU A 1 84 ? 24.308 3.856 -23.923 1.00 87.19 84 LEU A CA 1
ATOM 654 C C . LEU A 1 84 ? 24.745 4.465 -22.585 1.00 87.19 84 LEU A C 1
ATOM 656 O O . LEU A 1 84 ? 24.157 4.127 -21.557 1.00 87.19 84 LEU A O 1
ATOM 660 N N . ILE A 1 85 ? 25.726 5.374 -22.580 1.00 92.75 85 ILE A N 1
ATOM 661 C CA . ILE A 1 85 ? 26.129 6.097 -21.365 1.00 92.75 85 ILE A CA 1
ATOM 662 C C . ILE A 1 85 ? 24.968 6.920 -20.818 1.00 92.75 85 ILE A C 1
ATOM 664 O O . ILE A 1 85 ? 24.650 6.797 -19.639 1.00 92.75 85 ILE A O 1
ATOM 668 N N . ASN A 1 86 ? 24.318 7.731 -21.655 1.00 89.50 86 ASN A N 1
ATOM 669 C CA . ASN A 1 86 ? 23.239 8.605 -21.199 1.00 89.50 86 ASN A CA 1
ATOM 670 C C . ASN A 1 86 ? 22.070 7.796 -20.626 1.00 89.50 86 ASN A C 1
ATOM 672 O O . ASN A 1 86 ? 21.612 8.089 -19.525 1.00 89.50 86 ASN A O 1
ATOM 676 N N . SER A 1 87 ? 21.658 6.719 -21.305 1.00 86.62 87 SER A N 1
ATOM 677 C CA . SER A 1 87 ? 20.631 5.813 -20.779 1.00 86.62 87 SER A CA 1
ATOM 678 C C . SER A 1 87 ? 21.055 5.137 -19.473 1.00 86.62 87 SER A C 1
ATOM 680 O O . SER A 1 87 ? 20.227 4.946 -18.588 1.00 86.62 87 SER A O 1
ATOM 682 N N . THR A 1 88 ? 22.337 4.798 -19.315 1.00 90.50 88 THR A N 1
ATOM 683 C CA . THR A 1 88 ? 22.852 4.230 -18.057 1.00 90.50 88 THR A CA 1
ATOM 684 C C . THR A 1 88 ? 22.776 5.251 -16.921 1.00 90.50 88 THR A C 1
ATOM 686 O O . THR A 1 88 ? 22.285 4.922 -15.847 1.00 90.50 88 THR A O 1
ATOM 689 N N . ILE A 1 89 ? 23.179 6.502 -17.164 1.00 94.81 89 ILE A N 1
ATOM 690 C CA . ILE A 1 89 ? 23.102 7.594 -16.180 1.00 94.81 89 ILE A CA 1
ATOM 691 C C . ILE A 1 89 ? 21.649 7.857 -15.766 1.00 94.81 89 ILE A C 1
ATOM 693 O O . ILE A 1 89 ? 21.359 8.000 -14.578 1.00 94.81 89 ILE A O 1
ATOM 697 N N . GLU A 1 90 ? 20.717 7.903 -16.721 1.00 91.62 90 GLU A N 1
ATOM 698 C CA . GLU A 1 90 ? 19.289 8.080 -16.434 1.00 91.62 90 GLU A CA 1
ATOM 699 C C . GLU A 1 90 ? 18.753 6.961 -15.534 1.00 91.62 90 GLU A C 1
ATOM 701 O O . GLU A 1 90 ? 18.098 7.239 -14.525 1.00 91.62 90 GLU A O 1
ATOM 706 N N . LEU A 1 91 ? 19.097 5.708 -15.847 1.00 94.31 91 LEU A N 1
ATOM 707 C CA . LEU A 1 91 ? 18.733 4.550 -15.033 1.00 94.31 91 LEU A CA 1
ATOM 708 C C . LEU A 1 91 ? 19.365 4.599 -13.638 1.00 94.31 91 LEU A C 1
ATOM 710 O O . LEU A 1 91 ? 18.717 4.224 -12.662 1.00 94.31 91 LEU A O 1
ATOM 714 N N . GLU A 1 92 ? 20.610 5.051 -13.499 1.00 97.06 92 GLU A N 1
ATOM 715 C CA . GLU A 1 92 ? 21.258 5.220 -12.194 1.00 97.06 92 GLU A CA 1
ATOM 716 C C . GLU A 1 92 ? 20.548 6.280 -11.344 1.00 97.06 92 GLU A C 1
ATOM 718 O O . GLU A 1 92 ? 20.271 6.042 -10.165 1.00 97.06 92 GLU A O 1
ATOM 723 N N . ILE A 1 93 ? 20.177 7.414 -11.942 1.00 97.38 93 ILE A N 1
ATOM 724 C CA . ILE A 1 93 ? 19.417 8.476 -11.271 1.00 97.38 93 ILE A CA 1
ATOM 725 C C . ILE A 1 93 ? 18.046 7.960 -10.824 1.00 97.38 93 ILE A C 1
ATOM 727 O O . ILE A 1 93 ? 17.632 8.206 -9.687 1.00 97.38 93 ILE A O 1
ATOM 731 N N . GLU A 1 94 ? 17.328 7.252 -11.694 1.00 96.88 94 GLU A N 1
ATOM 732 C CA . GLU A 1 94 ? 16.030 6.669 -11.352 1.00 96.88 94 GLU A CA 1
ATOM 733 C C . GLU A 1 94 ? 16.161 5.629 -10.233 1.00 96.88 94 GLU A C 1
ATOM 735 O O . GLU A 1 94 ? 15.390 5.659 -9.272 1.00 96.88 94 GLU A O 1
ATOM 740 N N . ASN A 1 95 ? 17.189 4.780 -10.279 1.00 97.94 95 ASN A N 1
ATOM 741 C CA . ASN A 1 95 ? 17.481 3.820 -9.216 1.00 97.94 95 ASN A CA 1
ATOM 742 C C . ASN A 1 95 ? 17.729 4.497 -7.864 1.00 97.94 95 ASN A C 1
ATOM 744 O O . ASN A 1 95 ? 17.265 3.996 -6.840 1.00 97.94 95 ASN A O 1
ATOM 748 N N . VAL A 1 96 ? 18.445 5.624 -7.833 1.00 98.38 96 VAL A N 1
ATOM 749 C CA . VAL A 1 96 ? 18.647 6.395 -6.596 1.00 98.38 96 VAL A CA 1
ATOM 750 C C . VAL A 1 96 ? 17.314 6.932 -6.074 1.00 98.38 96 VAL A C 1
ATOM 752 O O . VAL A 1 96 ? 16.984 6.698 -4.914 1.00 98.38 96 VAL A O 1
ATOM 755 N N . LYS A 1 97 ? 16.496 7.551 -6.935 1.00 98.44 97 LYS A N 1
ATOM 756 C CA . LYS A 1 97 ? 15.167 8.064 -6.550 1.00 98.44 97 LYS A CA 1
ATOM 757 C C . LYS A 1 97 ? 14.254 6.966 -6.007 1.00 98.44 97 LYS A C 1
ATOM 759 O O . LYS A 1 97 ? 13.555 7.172 -5.017 1.00 98.44 97 LYS A O 1
ATOM 764 N N . LEU A 1 98 ? 14.253 5.797 -6.644 1.00 98.62 98 LEU A N 1
ATOM 765 C CA . LEU A 1 98 ? 13.464 4.649 -6.202 1.00 98.62 98 LEU A CA 1
ATOM 766 C C . LEU A 1 98 ? 13.956 4.108 -4.856 1.00 98.62 98 LEU A C 1
ATOM 768 O O . LEU A 1 98 ? 13.133 3.798 -3.999 1.00 98.62 98 LEU A O 1
ATOM 772 N N . LYS A 1 99 ? 15.274 4.046 -4.634 1.00 98.62 99 LYS A N 1
ATOM 773 C CA . LYS A 1 99 ? 15.853 3.660 -3.337 1.00 98.62 99 LYS A CA 1
ATOM 774 C C . LYS A 1 99 ? 15.458 4.623 -2.221 1.00 98.62 99 LYS A C 1
ATOM 776 O O . LYS A 1 99 ? 15.124 4.168 -1.130 1.00 98.62 99 LYS A O 1
ATOM 781 N N . ASP A 1 100 ? 15.461 5.925 -2.489 1.00 98.50 100 ASP A N 1
ATOM 782 C CA . ASP A 1 100 ? 15.020 6.925 -1.515 1.00 98.50 100 ASP A CA 1
ATOM 783 C C . ASP A 1 100 ? 13.526 6.776 -1.209 1.00 98.50 100 ASP A C 1
ATOM 785 O O . ASP A 1 100 ? 13.145 6.700 -0.044 1.00 98.50 100 ASP A O 1
ATOM 789 N N . LYS A 1 101 ? 12.689 6.584 -2.236 1.00 98.69 101 LYS A N 1
ATOM 790 C CA . LYS A 1 101 ? 11.254 6.330 -2.048 1.00 98.69 101 LYS A CA 1
ATOM 791 C C . LYS A 1 101 ? 10.975 5.060 -1.238 1.00 98.69 101 LYS A C 1
ATOM 793 O O . LYS A 1 101 ? 10.057 5.052 -0.424 1.00 98.69 101 LYS A O 1
ATOM 798 N N . ILE A 1 102 ? 11.746 3.991 -1.450 1.00 98.69 102 ILE A N 1
ATOM 799 C CA . ILE A 1 102 ? 11.650 2.766 -0.641 1.00 98.69 102 ILE A CA 1
ATOM 800 C C . ILE A 1 102 ? 11.968 3.077 0.823 1.00 98.69 102 ILE A C 1
ATOM 802 O O . ILE A 1 102 ? 11.195 2.691 1.695 1.00 98.69 102 ILE A O 1
ATOM 806 N N . ARG A 1 103 ? 13.047 3.823 1.092 1.00 98.56 103 ARG A N 1
ATOM 807 C CA . ARG A 1 103 ? 13.428 4.215 2.456 1.00 98.56 103 ARG A CA 1
ATOM 808 C C . ARG A 1 103 ? 12.328 5.025 3.145 1.00 98.56 103 ARG A C 1
ATOM 810 O O . ARG A 1 103 ? 12.012 4.756 4.302 1.00 98.56 103 ARG A O 1
ATOM 817 N N . ASP A 1 104 ? 11.735 5.984 2.443 1.00 98.69 104 ASP A N 1
ATOM 818 C CA . ASP A 1 104 ? 10.655 6.813 2.986 1.00 98.69 104 ASP A CA 1
ATOM 819 C C . ASP A 1 104 ? 9.423 5.967 3.339 1.00 98.69 104 ASP A C 1
ATOM 821 O O . ASP A 1 104 ? 8.875 6.088 4.436 1.00 98.69 104 ASP A O 1
ATOM 825 N N . LEU A 1 105 ? 9.035 5.044 2.453 1.00 98.81 105 LEU A N 1
ATOM 826 C CA . LEU A 1 105 ? 7.923 4.119 2.693 1.00 98.81 105 LEU A CA 1
ATOM 827 C C . LEU A 1 105 ? 8.202 3.156 3.854 1.00 98.81 105 LEU A C 1
ATOM 829 O O . LEU A 1 105 ? 7.298 2.837 4.625 1.00 98.81 105 LEU A O 1
ATOM 833 N N . GLU A 1 106 ? 9.441 2.694 4.015 1.00 98.69 106 GLU A N 1
ATOM 834 C CA . GLU A 1 106 ? 9.840 1.870 5.159 1.00 98.69 106 GLU A CA 1
ATOM 835 C C . GLU A 1 106 ? 9.708 2.639 6.480 1.00 98.69 106 GLU A C 1
ATOM 837 O O . GLU A 1 106 ? 9.185 2.094 7.458 1.00 98.69 106 GLU A O 1
ATOM 842 N N . LEU A 1 107 ? 10.125 3.909 6.514 1.00 98.62 107 LEU A N 1
ATOM 843 C CA . LEU A 1 107 ? 9.983 4.776 7.686 1.00 98.62 107 LEU A CA 1
ATOM 844 C C . LEU A 1 107 ? 8.513 5.036 8.031 1.00 98.62 107 LEU A C 1
ATOM 846 O O . LEU A 1 107 ? 8.128 4.937 9.201 1.00 98.62 107 LEU A O 1
ATOM 850 N N . GLU A 1 108 ? 7.682 5.323 7.028 1.00 98.69 108 GLU A N 1
ATOM 851 C CA . GLU A 1 108 ? 6.240 5.507 7.204 1.00 98.69 108 GLU A CA 1
ATOM 852 C C . GLU A 1 108 ? 5.584 4.233 7.754 1.00 98.69 108 GLU A C 1
ATOM 854 O O . GLU A 1 108 ? 4.854 4.283 8.746 1.00 98.69 108 GLU A O 1
ATOM 859 N N . ASN A 1 109 ? 5.915 3.068 7.194 1.00 98.62 109 ASN A N 1
ATOM 860 C CA . ASN A 1 109 ? 5.368 1.786 7.636 1.00 98.62 109 ASN A CA 1
ATOM 861 C C . ASN A 1 109 ? 5.777 1.447 9.083 1.00 98.62 109 ASN A C 1
ATOM 863 O O . ASN A 1 109 ? 4.963 0.985 9.890 1.00 98.62 109 ASN A O 1
ATOM 867 N N . GLN A 1 110 ? 7.022 1.747 9.468 1.00 98.56 110 GLN A N 1
ATOM 868 C CA . GLN A 1 110 ? 7.462 1.634 10.861 1.00 98.56 110 GLN A CA 1
ATOM 869 C C . GLN A 1 110 ? 6.691 2.583 11.787 1.00 98.56 110 GLN A C 1
ATOM 871 O O . GLN A 1 110 ? 6.376 2.205 12.920 1.00 98.56 110 GLN A O 1
ATOM 876 N N . ASN A 1 111 ? 6.383 3.802 11.334 1.00 98.69 111 ASN A N 1
ATOM 877 C CA . ASN A 1 111 ? 5.591 4.753 12.109 1.00 98.69 111 ASN A CA 1
ATOM 878 C C . ASN A 1 111 ? 4.157 4.264 12.322 1.00 98.69 111 ASN A C 1
ATOM 880 O O . ASN A 1 111 ? 3.714 4.158 13.466 1.00 98.69 111 ASN A O 1
ATOM 884 N N . LEU A 1 112 ? 3.488 3.854 11.246 1.00 98.75 112 LEU A N 1
ATOM 885 C CA . LEU A 1 112 ? 2.137 3.294 11.292 1.00 98.75 112 LEU A CA 1
ATOM 886 C C . LEU A 1 112 ? 2.069 2.045 12.178 1.00 98.75 112 LEU A C 1
ATOM 888 O O . LEU A 1 112 ? 1.137 1.882 12.962 1.00 98.75 112 LEU A O 1
ATOM 892 N N . THR A 1 113 ? 3.093 1.190 12.135 1.00 98.69 113 THR A N 1
ATOM 893 C CA . THR A 1 113 ? 3.190 0.015 13.015 1.00 98.69 113 THR A CA 1
ATOM 894 C C . THR A 1 113 ? 3.256 0.411 14.494 1.00 98.69 113 THR A C 1
ATOM 896 O O . THR A 1 113 ? 2.607 -0.213 15.341 1.00 98.69 113 THR A O 1
ATOM 899 N N . ARG A 1 114 ? 4.024 1.456 14.833 1.00 98.62 114 ARG A N 1
ATOM 900 C CA . ARG A 1 114 ? 4.115 1.979 16.207 1.00 98.62 114 ARG A CA 1
ATOM 901 C C . ARG A 1 114 ? 2.786 2.573 16.672 1.00 98.62 114 ARG A C 1
ATOM 903 O O . ARG A 1 114 ? 2.353 2.263 17.782 1.00 98.62 114 ARG A O 1
ATOM 910 N N . GLU A 1 115 ? 2.127 3.361 15.829 1.00 98.69 115 GLU A N 1
ATOM 911 C CA . GLU A 1 115 ? 0.810 3.939 16.120 1.00 98.69 115 GLU A CA 1
ATOM 912 C C . GLU A 1 115 ? -0.254 2.857 16.321 1.00 98.69 115 GLU A C 1
ATOM 914 O O . GLU A 1 115 ? -0.976 2.873 17.319 1.00 98.69 115 GLU A O 1
ATOM 919 N N . LEU A 1 116 ? -0.298 1.849 15.447 1.00 98.69 116 LEU A N 1
ATOM 920 C CA . LEU A 1 116 ? -1.220 0.723 15.581 1.00 98.69 116 LEU A CA 1
ATOM 921 C C . LEU A 1 116 ? -1.028 -0.001 16.919 1.00 98.69 116 LEU A C 1
ATOM 923 O O . LEU A 1 116 ? -1.997 -0.283 17.625 1.00 98.69 116 LEU A O 1
ATOM 927 N N . LYS A 1 117 ? 0.225 -0.259 17.312 1.00 98.69 117 LYS A N 1
ATOM 928 C CA . LYS A 1 117 ? 0.537 -0.882 18.605 1.00 98.69 117 LYS A CA 1
ATOM 929 C C . LYS A 1 117 ? 0.079 -0.018 19.783 1.00 98.69 117 LYS A C 1
ATOM 931 O O . LYS A 1 117 ? -0.440 -0.559 20.760 1.00 98.69 117 LYS A O 1
ATOM 936 N N . HIS A 1 118 ? 0.245 1.302 19.693 1.00 98.56 118 HIS A N 1
ATOM 937 C CA . HIS A 1 118 ? -0.250 2.235 20.702 1.00 98.56 118 HIS A CA 1
ATOM 938 C C . HIS A 1 118 ? -1.776 2.143 20.852 1.00 98.56 118 HIS A C 1
ATOM 940 O O . HIS A 1 118 ? -2.264 1.924 21.961 1.00 98.56 118 HIS A O 1
ATOM 946 N N . TYR A 1 119 ? -2.528 2.203 19.749 1.00 98.69 119 TYR A N 1
ATOM 947 C CA . TYR A 1 119 ? -3.992 2.130 19.787 1.00 98.69 119 TYR A CA 1
ATOM 948 C C . TYR A 1 119 ? -4.528 0.770 20.250 1.00 98.69 119 TYR A C 1
ATOM 950 O O . TYR A 1 119 ? -5.543 0.719 20.949 1.00 98.69 119 TYR A O 1
ATOM 958 N N . ILE A 1 120 ? -3.843 -0.332 19.933 1.00 98.69 120 ILE A N 1
ATOM 959 C CA . ILE A 1 120 ? -4.178 -1.663 20.465 1.00 98.69 120 ILE A CA 1
ATOM 960 C C . ILE A 1 120 ? -4.075 -1.674 21.995 1.00 98.69 120 ILE A C 1
ATOM 962 O O . ILE A 1 120 ? -4.991 -2.150 22.671 1.00 98.69 120 ILE A O 1
ATOM 966 N N . ASN A 1 121 ? -2.988 -1.130 22.547 1.00 98.62 121 ASN A N 1
ATOM 967 C CA . ASN A 1 121 ? -2.800 -1.058 23.996 1.00 98.62 121 ASN A CA 1
ATOM 968 C C . ASN A 1 121 ? -3.844 -0.147 24.650 1.00 98.62 121 ASN A C 1
ATOM 970 O O . ASN A 1 121 ? -4.506 -0.573 25.592 1.00 98.62 121 ASN A O 1
ATOM 974 N N . LEU A 1 122 ? -4.078 1.043 24.090 1.00 98.69 122 LEU A N 1
ATOM 975 C CA . LEU A 1 122 ? -5.096 1.968 24.588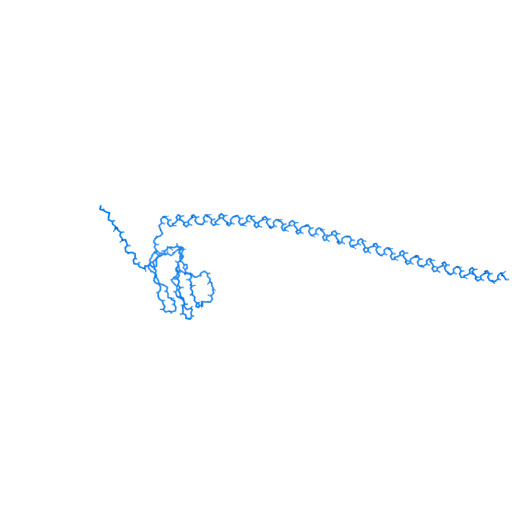 1.00 98.69 122 LEU A CA 1
ATOM 976 C C . LEU A 1 122 ? -6.493 1.327 24.602 1.00 98.69 122 LEU A C 1
ATOM 978 O O . LEU A 1 122 ? -7.232 1.441 25.576 1.00 98.69 122 LEU A O 1
ATOM 982 N N . THR A 1 123 ? -6.843 0.584 23.550 1.00 98.69 123 THR A N 1
ATOM 983 C CA . THR A 1 123 ? -8.118 -0.145 23.470 1.00 98.69 123 THR A CA 1
ATOM 984 C C . THR A 1 123 ? -8.234 -1.205 24.564 1.00 98.69 123 THR A C 1
ATOM 986 O O . THR A 1 123 ? -9.304 -1.389 25.151 1.00 98.69 123 THR A O 1
ATOM 989 N N . LYS A 1 124 ? -7.139 -1.915 24.858 1.00 98.56 124 LYS A N 1
ATOM 990 C CA . LYS A 1 124 ? -7.092 -2.910 25.934 1.00 98.56 124 LYS A CA 1
ATOM 991 C C . LYS A 1 124 ? -7.300 -2.257 27.301 1.00 98.56 124 LYS A C 1
ATOM 993 O O . LYS A 1 124 ? -8.093 -2.770 28.091 1.00 98.56 124 LYS A O 1
ATOM 998 N N . ASP A 1 125 ? -6.647 -1.129 27.550 1.00 98.69 125 ASP A N 1
ATOM 999 C CA . ASP A 1 125 ? -6.754 -0.397 28.812 1.00 98.69 125 ASP A CA 1
ATOM 1000 C C . ASP A 1 125 ? -8.174 0.135 29.023 1.00 98.69 125 ASP A C 1
ATOM 1002 O O . ASP A 1 125 ? -8.790 -0.151 30.051 1.00 98.69 125 ASP A O 1
ATOM 1006 N N . LEU A 1 126 ? -8.763 0.764 28.001 1.00 98.75 126 LEU A N 1
ATOM 1007 C CA . LEU A 1 126 ? -10.154 1.230 28.037 1.00 98.75 126 LEU A CA 1
ATOM 1008 C C . LEU A 1 126 ? -11.149 0.084 28.267 1.00 98.75 126 LEU A C 1
ATOM 1010 O O . LEU A 1 126 ? -12.136 0.234 28.989 1.00 98.75 126 LEU A O 1
ATOM 1014 N N . ARG A 1 127 ? -10.902 -1.096 27.687 1.00 98.69 127 ARG A N 1
ATOM 1015 C CA . ARG A 1 127 ? -11.742 -2.281 27.916 1.00 98.69 127 ARG A CA 1
ATOM 1016 C C . ARG A 1 127 ? -11.657 -2.767 29.365 1.00 98.69 127 ARG A C 1
ATOM 1018 O O . ARG A 1 127 ? -12.679 -3.166 29.936 1.00 98.69 127 ARG A O 1
ATOM 1025 N N . ASN A 1 128 ? -10.465 -2.741 29.955 1.00 98.56 128 ASN A N 1
ATOM 1026 C CA . ASN A 1 128 ? -10.261 -3.099 31.357 1.00 98.56 128 ASN A CA 1
ATOM 1027 C C . ASN A 1 128 ? -10.962 -2.101 32.282 1.00 98.56 128 ASN A C 1
ATOM 1029 O O . ASN A 1 128 ? -11.716 -2.516 33.163 1.00 98.56 128 ASN A O 1
ATOM 1033 N N . GLU A 1 129 ? -10.793 -0.804 32.034 1.00 98.69 129 GLU A N 1
ATOM 1034 C CA . GLU A 1 129 ? -11.446 0.262 32.793 1.00 98.69 129 GLU A CA 1
ATOM 1035 C C . GLU A 1 129 ? -12.975 0.144 32.727 1.00 98.69 129 GLU A C 1
ATOM 1037 O O . GLU A 1 129 ? -13.647 0.133 33.758 1.00 98.69 129 GLU A O 1
ATOM 1042 N N . ASN A 1 130 ? -13.538 -0.086 31.538 1.00 98.69 130 ASN A N 1
ATOM 1043 C CA . ASN A 1 130 ? -14.976 -0.307 31.362 1.00 98.69 130 ASN A CA 1
ATOM 1044 C C . ASN A 1 130 ? -15.476 -1.528 32.157 1.00 98.69 130 ASN A C 1
ATOM 1046 O O . ASN A 1 130 ? -16.554 -1.501 32.753 1.00 98.69 130 ASN A O 1
ATOM 1050 N N . THR A 1 131 ? -14.677 -2.597 32.217 1.00 98.69 131 THR A N 1
ATOM 1051 C CA . THR A 1 131 ? -15.002 -3.796 33.005 1.00 98.69 131 THR A CA 1
ATOM 1052 C C . THR A 1 131 ? -15.020 -3.499 34.505 1.00 98.69 131 THR A C 1
ATOM 1054 O O . THR A 1 131 ? -15.922 -3.960 35.208 1.00 98.69 131 THR A O 1
ATOM 1057 N N . ILE A 1 132 ? -14.061 -2.708 34.996 1.00 98.75 132 ILE A N 1
ATOM 1058 C CA . ILE A 1 132 ? -14.006 -2.262 36.394 1.00 98.75 132 ILE A CA 1
ATOM 1059 C C . ILE A 1 132 ? -15.217 -1.383 36.714 1.00 98.75 132 ILE A C 1
ATOM 1061 O O . ILE A 1 132 ? -15.929 -1.660 37.676 1.00 98.75 132 ILE A O 1
ATOM 1065 N N . LEU A 1 133 ? -15.516 -0.389 35.877 1.00 98.81 133 LEU A N 1
ATOM 1066 C CA . LEU A 1 133 ? -16.663 0.501 36.065 1.00 98.81 133 LEU A CA 1
ATOM 1067 C C . LEU A 1 133 ? -17.991 -0.266 36.090 1.00 98.81 133 LEU A C 1
ATOM 1069 O O . LEU A 1 133 ? -18.832 -0.012 36.949 1.00 98.81 133 LEU A O 1
ATOM 1073 N N . LYS A 1 134 ? -18.170 -1.261 35.213 1.00 98.69 134 LYS A N 1
ATOM 1074 C CA . LYS A 1 134 ? -19.352 -2.139 35.231 1.00 98.69 134 LYS A CA 1
ATOM 1075 C C . LYS A 1 134 ? -19.492 -2.916 36.537 1.00 98.69 134 LYS A C 1
ATOM 1077 O O . LYS A 1 134 ? -20.616 -3.095 37.003 1.00 98.69 134 LYS A O 1
ATOM 1082 N N . ARG A 1 135 ? -18.381 -3.387 37.114 1.00 98.69 135 ARG A N 1
ATOM 1083 C CA . ARG A 1 135 ? -18.387 -4.049 38.425 1.00 98.69 135 ARG A CA 1
ATOM 1084 C C . ARG A 1 135 ? -18.792 -3.062 39.515 1.00 98.69 135 ARG A C 1
ATOM 1086 O O . ARG A 1 135 ? -19.757 -3.329 40.213 1.00 98.69 135 ARG A O 1
ATOM 1093 N N . ASN A 1 136 ? -18.160 -1.891 39.558 1.00 98.69 136 ASN A N 1
ATOM 1094 C CA . ASN A 1 136 ? -18.472 -0.856 40.544 1.00 98.69 136 ASN A CA 1
ATOM 1095 C C . ASN A 1 136 ? -19.952 -0.438 40.495 1.00 98.69 136 ASN A C 1
ATOM 1097 O O . ASN A 1 136 ? -20.580 -0.270 41.534 1.00 98.69 136 ASN A O 1
ATOM 1101 N N . ILE A 1 137 ? -20.536 -0.307 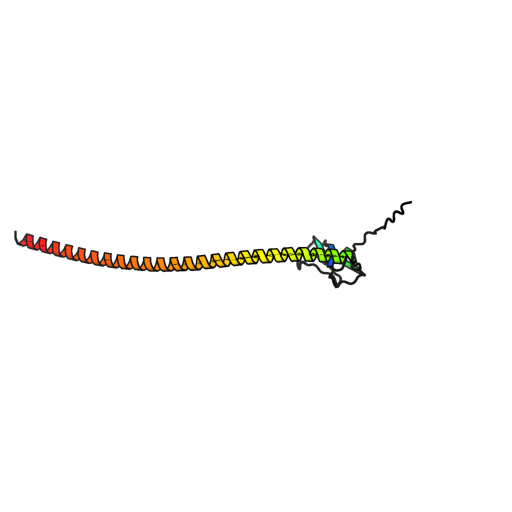39.298 1.00 98.75 137 ILE A N 1
ATOM 1102 C CA . ILE A 1 137 ? -21.968 -0.009 39.134 1.00 98.75 137 ILE A CA 1
ATOM 1103 C C . ILE A 1 137 ? -22.845 -1.119 39.724 1.00 98.75 137 ILE A C 1
ATOM 1105 O O . ILE A 1 137 ? -23.874 -0.815 40.323 1.00 98.75 137 ILE A O 1
ATOM 1109 N N . ARG A 1 138 ? -22.471 -2.392 39.547 1.00 98.62 138 ARG A N 1
ATOM 1110 C CA . ARG A 1 138 ? -23.205 -3.519 40.136 1.00 98.62 138 ARG A CA 1
ATOM 1111 C C . ARG A 1 138 ? -23.126 -3.474 41.659 1.00 98.62 138 ARG A C 1
ATOM 1113 O O . ARG A 1 138 ? -24.166 -3.459 42.300 1.00 98.62 138 ARG A O 1
ATOM 1120 N N . ASP A 1 139 ? -21.923 -3.334 42.204 1.00 98.75 139 ASP A N 1
ATOM 1121 C CA . ASP A 1 139 ? -21.699 -3.310 43.651 1.00 98.75 139 ASP A CA 1
ATOM 1122 C C . ASP A 1 139 ? -22.457 -2.144 44.317 1.00 98.75 139 ASP A C 1
ATOM 1124 O O . ASP A 1 139 ? -23.038 -2.288 45.393 1.00 98.75 139 ASP A O 1
ATOM 1128 N N . LEU A 1 140 ? -22.509 -0.979 43.657 1.00 98.75 140 LEU A N 1
ATOM 1129 C CA . LEU A 1 140 ? -23.296 0.165 44.122 1.00 98.75 140 LEU A CA 1
ATOM 1130 C C . LEU A 1 140 ? -24.807 -0.094 44.076 1.00 98.75 140 LEU A C 1
ATOM 1132 O O . LEU A 1 140 ? -25.509 0.339 44.987 1.00 98.75 140 LEU A O 1
ATOM 1136 N N . ARG A 1 141 ? -25.313 -0.788 43.049 1.00 98.69 141 ARG A N 1
ATOM 1137 C CA . ARG A 1 141 ? -26.732 -1.179 42.977 1.00 98.69 141 ARG A CA 1
ATOM 1138 C C . ARG A 1 141 ? -27.098 -2.135 44.102 1.00 98.69 141 ARG A C 1
ATOM 1140 O O . ARG A 1 141 ? -28.049 -1.856 44.821 1.00 98.69 141 ARG A O 1
ATOM 1147 N N . ASP A 1 142 ? -26.289 -3.167 44.320 1.00 98.62 142 ASP A N 1
ATOM 1148 C CA . ASP A 1 142 ? -26.515 -4.139 45.393 1.00 98.62 142 ASP A CA 1
ATOM 1149 C C . ASP A 1 142 ? -26.538 -3.442 46.767 1.00 98.62 142 ASP A C 1
ATOM 1151 O O . ASP A 1 142 ? -27.381 -3.727 47.622 1.00 98.62 142 ASP A O 1
ATOM 1155 N N . LYS A 1 143 ? -25.660 -2.449 46.970 1.00 98.62 143 LYS A N 1
ATOM 1156 C CA . LYS A 1 143 ? -25.643 -1.633 48.190 1.00 98.62 143 LYS A CA 1
ATOM 1157 C C . LYS A 1 143 ? -26.893 -0.761 48.344 1.00 98.62 143 LYS A C 1
ATOM 1159 O O . LYS A 1 143 ? -27.409 -0.644 49.455 1.00 98.62 143 LYS A O 1
ATOM 1164 N N . ILE A 1 144 ? -27.378 -0.152 47.261 1.00 98.69 144 ILE A N 1
ATOM 1165 C CA . ILE A 1 144 ? -28.627 0.625 47.262 1.00 98.69 144 ILE A CA 1
ATOM 1166 C C . ILE A 1 144 ? -29.815 -0.274 47.623 1.00 98.69 144 ILE A C 1
ATOM 1168 O O . ILE A 1 144 ? -30.631 0.110 48.460 1.00 98.69 144 ILE A O 1
ATOM 1172 N N . ASP A 1 145 ? -29.890 -1.473 47.050 1.00 98.62 145 ASP A N 1
ATOM 1173 C CA . ASP A 1 145 ? -30.975 -2.419 47.316 1.00 98.62 145 ASP A CA 1
ATOM 1174 C C . ASP A 1 145 ? -30.973 -2.886 48.780 1.00 98.62 145 ASP A C 1
ATOM 1176 O O . ASP A 1 145 ? -32.027 -2.906 49.422 1.00 98.62 145 ASP A O 1
ATOM 1180 N N . SER A 1 146 ? -29.793 -3.157 49.353 1.00 98.62 146 SER A N 1
ATOM 1181 C CA . SER A 1 146 ? -29.648 -3.474 50.783 1.00 98.62 146 SER A CA 1
ATOM 1182 C C . SER A 1 146 ? -30.150 -2.337 51.677 1.00 98.62 146 SER A C 1
ATOM 1184 O O . SER A 1 146 ? -30.971 -2.564 52.568 1.00 98.62 146 SER A O 1
ATOM 1186 N N . LEU A 1 147 ? -29.709 -1.101 51.413 1.00 98.69 147 LEU A N 1
ATOM 1187 C CA . LEU A 1 147 ? -30.121 0.077 52.184 1.00 98.69 147 LEU A CA 1
ATOM 1188 C C . LEU A 1 147 ? -31.628 0.332 52.079 1.00 98.69 147 LEU A C 1
ATOM 1190 O O . LEU A 1 147 ? -32.273 0.662 53.073 1.00 98.69 147 LEU A O 1
ATOM 1194 N N . ASN A 1 148 ? -32.218 0.141 50.899 1.00 98.56 148 ASN A N 1
ATOM 1195 C CA . ASN A 1 148 ? -33.665 0.244 50.720 1.00 98.56 148 ASN A CA 1
ATOM 1196 C C . ASN A 1 148 ? -34.419 -0.801 51.556 1.00 98.56 148 ASN A C 1
ATOM 1198 O O . ASN A 1 148 ? -35.449 -0.480 52.154 1.00 98.56 148 ASN A O 1
ATOM 1202 N N . GLY A 1 149 ? -33.894 -2.027 51.646 1.00 98.44 149 GLY A N 1
ATOM 1203 C CA . GLY A 1 149 ? -34.431 -3.073 52.516 1.00 98.44 149 GLY A CA 1
ATOM 1204 C C . GLY A 1 149 ? -34.362 -2.710 54.004 1.00 98.44 149 GLY A C 1
ATOM 1205 O O . GLY A 1 149 ? -35.334 -2.906 54.733 1.00 98.44 149 GLY A O 1
ATOM 1206 N N . GLU A 1 150 ? -33.248 -2.137 54.461 1.00 98.56 150 GLU A N 1
ATOM 1207 C CA . GLU A 1 150 ? -33.100 -1.637 55.836 1.00 98.56 150 GLU A CA 1
ATOM 1208 C C . GLU A 1 150 ? -34.080 -0.496 56.141 1.00 98.56 150 GLU A C 1
ATOM 1210 O O . GLU A 1 150 ? -34.762 -0.523 57.166 1.00 98.56 150 GLU A O 1
ATOM 1215 N N . ILE A 1 151 ? -34.228 0.466 55.224 1.00 98.56 151 ILE A N 1
ATOM 1216 C CA . ILE A 1 151 ? -35.195 1.567 55.350 1.00 98.56 151 ILE A CA 1
ATOM 1217 C C . ILE A 1 151 ? -36.628 1.032 55.453 1.00 98.56 151 ILE A C 1
ATOM 1219 O O . ILE A 1 151 ? -37.419 1.557 56.239 1.00 98.56 151 ILE A O 1
ATOM 1223 N N . ALA A 1 152 ? -36.987 0.008 54.674 1.00 98.38 152 ALA A N 1
ATOM 1224 C CA . ALA A 1 152 ? -38.313 -0.601 54.735 1.00 98.38 152 ALA A CA 1
ATOM 1225 C C . ALA A 1 152 ? -38.592 -1.223 56.113 1.00 98.38 152 ALA A C 1
ATOM 1227 O O . ALA A 1 152 ? -39.633 -0.936 56.703 1.00 98.38 152 ALA A O 1
ATOM 1228 N N . LYS A 1 153 ? -37.634 -1.983 56.664 1.00 98.38 153 LYS A N 1
ATOM 1229 C CA . LYS A 1 153 ? -37.734 -2.563 58.015 1.00 98.38 153 LYS A CA 1
ATOM 1230 C C . LYS A 1 153 ? -37.890 -1.485 59.086 1.00 98.38 153 LYS A C 1
ATOM 1232 O O . LYS A 1 153 ? -38.828 -1.535 59.872 1.00 98.38 153 LYS A O 1
ATOM 1237 N N . LEU A 1 154 ? -37.046 -0.451 59.049 1.00 98.44 154 LEU A N 1
ATOM 1238 C CA . LEU A 1 154 ? -37.123 0.665 59.996 1.00 98.44 154 LEU A CA 1
ATOM 1239 C C . LEU A 1 154 ? -38.476 1.388 59.938 1.00 98.44 154 LEU A C 1
ATOM 1241 O O . LEU A 1 154 ? -39.010 1.785 60.973 1.00 98.44 154 LEU A O 1
ATOM 1245 N N . LYS A 1 155 ? -39.065 1.548 58.745 1.00 98.06 155 LYS A N 1
ATOM 1246 C CA . LYS A 1 155 ? -40.413 2.120 58.594 1.00 98.06 155 LYS A CA 1
ATOM 1247 C C . LYS A 1 155 ? -41.491 1.241 59.230 1.00 98.06 155 LYS A C 1
ATOM 1249 O O . LYS A 1 155 ? -42.417 1.780 59.839 1.00 98.06 155 LYS A O 1
ATOM 1254 N N . GLU A 1 156 ? -41.396 -0.079 59.087 1.00 98.00 156 GLU A N 1
ATOM 1255 C CA . GLU A 1 156 ? -42.325 -1.015 59.728 1.00 98.00 156 GLU A CA 1
ATOM 1256 C C . GLU A 1 156 ? -42.207 -0.982 61.253 1.00 98.00 156 GLU A C 1
ATOM 1258 O O . GLU A 1 156 ? -43.228 -0.865 61.934 1.00 98.00 156 GLU A O 1
ATOM 1263 N N . ASP A 1 157 ? -40.986 -1.003 61.787 1.00 98.00 157 ASP A N 1
ATOM 1264 C CA . ASP A 1 157 ? -40.729 -0.930 63.228 1.00 98.00 157 ASP A CA 1
ATOM 1265 C C . ASP A 1 157 ? -41.280 0.369 63.828 1.00 98.00 157 ASP A C 1
ATOM 1267 O O . ASP A 1 157 ? -41.963 0.355 64.853 1.00 98.00 157 ASP A O 1
ATOM 1271 N N . LEU A 1 158 ? -41.078 1.500 63.144 1.00 97.62 158 LEU A N 1
ATOM 1272 C CA . LEU A 1 158 ? -41.605 2.800 63.564 1.00 97.62 158 LEU A CA 1
ATOM 1273 C C . LEU A 1 158 ? -43.143 2.807 63.575 1.00 97.62 158 LEU A C 1
ATOM 1275 O O . LEU A 1 158 ? -43.759 3.348 64.496 1.00 97.62 158 LEU A O 1
ATOM 1279 N N . LYS A 1 159 ? -43.787 2.161 62.593 1.00 97.06 159 LYS A N 1
ATOM 1280 C CA . LYS A 1 159 ? -45.250 2.004 62.561 1.00 97.06 159 LYS A CA 1
ATOM 1281 C C . LYS A 1 159 ? -45.758 1.173 63.744 1.00 97.06 159 LYS A C 1
ATOM 1283 O O . LYS A 1 159 ? -46.760 1.562 64.344 1.00 97.06 159 LYS A O 1
ATOM 1288 N N . ARG A 1 160 ? -45.079 0.071 64.087 1.00 96.88 160 ARG A N 1
ATOM 1289 C CA . ARG A 1 160 ? -45.418 -0.776 65.246 1.00 96.88 160 ARG A CA 1
ATOM 1290 C C . ARG A 1 160 ? -45.298 0.003 66.551 1.00 96.88 160 ARG A C 1
ATOM 1292 O O . ARG A 1 160 ? -46.289 0.130 67.258 1.00 96.88 160 ARG A O 1
ATOM 1299 N N . LEU A 1 161 ? -44.154 0.647 66.786 1.00 96.81 161 LEU A N 1
ATOM 1300 C CA . LEU A 1 161 ? -43.921 1.475 67.975 1.00 96.81 161 LEU A CA 1
ATOM 1301 C C . LEU A 1 161 ? -44.966 2.585 68.137 1.00 96.81 161 LEU A C 1
ATOM 1303 O O . LEU A 1 161 ? -45.422 2.860 69.245 1.00 96.81 161 LEU A O 1
ATOM 1307 N N . LYS A 1 162 ? -45.375 3.222 67.033 1.00 95.38 162 LYS A N 1
ATOM 1308 C CA . LYS A 1 162 ? -46.424 4.248 67.063 1.00 95.38 162 LYS A CA 1
ATOM 1309 C C . LYS A 1 162 ? -47.788 3.669 67.453 1.00 95.38 162 LYS A C 1
ATOM 1311 O O . LYS A 1 162 ? -48.529 4.327 68.178 1.00 95.38 162 LYS A O 1
ATOM 1316 N N . SER A 1 163 ? -48.112 2.465 66.981 1.00 94.44 163 SER A N 1
ATOM 1317 C CA . SER A 1 163 ? -49.336 1.756 67.367 1.00 94.44 163 SER A CA 1
ATOM 1318 C C . SER A 1 163 ? -49.311 1.360 68.841 1.00 94.44 163 SER A C 1
ATOM 1320 O O . SER A 1 163 ? -50.287 1.599 69.543 1.00 94.44 163 SER A O 1
ATOM 1322 N N . ASP A 1 164 ? -48.197 0.802 69.316 1.00 94.88 164 ASP A N 1
ATOM 1323 C CA . ASP A 1 164 ? -48.044 0.369 70.707 1.00 94.88 164 ASP A CA 1
ATOM 1324 C C . ASP A 1 164 ? -48.169 1.552 71.668 1.00 94.88 164 ASP A C 1
ATOM 1326 O O . ASP A 1 164 ? -48.890 1.468 72.659 1.00 94.88 164 ASP A O 1
ATOM 1330 N N . LYS A 1 165 ? -47.550 2.692 71.330 1.00 94.56 165 LYS A N 1
ATOM 1331 C CA . LYS A 1 165 ? -47.704 3.936 72.090 1.00 94.56 165 LYS A CA 1
ATOM 1332 C C . LYS A 1 165 ? -49.168 4.383 72.173 1.00 94.56 165 LYS A C 1
ATOM 1334 O O . LYS A 1 165 ? -49.616 4.745 73.251 1.00 94.56 165 LYS A O 1
ATOM 1339 N N . SER A 1 166 ? -49.907 4.342 71.063 1.00 90.19 166 SER A N 1
ATOM 1340 C CA . SER A 1 166 ? -51.322 4.746 71.038 1.00 90.19 166 SER A CA 1
ATOM 1341 C C . SER A 1 166 ? -52.237 3.834 71.858 1.00 90.19 166 SER A C 1
ATOM 1343 O O . SER A 1 166 ? -53.328 4.262 72.203 1.00 90.19 166 SER A O 1
ATOM 1345 N N . ASN A 1 167 ? -51.832 2.590 72.124 1.00 88.44 167 ASN A N 1
ATOM 1346 C CA . ASN A 1 167 ? -52.593 1.647 72.948 1.00 88.44 167 ASN A CA 1
ATOM 1347 C C . ASN A 1 167 ? -52.300 1.798 74.456 1.00 88.44 167 ASN A C 1
ATOM 1349 O O . ASN A 1 167 ? -52.966 1.160 75.267 1.00 88.44 167 ASN A O 1
ATOM 1353 N N . LEU A 1 168 ? -51.272 2.573 74.821 1.00 85.44 168 LEU A N 1
ATOM 1354 C CA . LEU A 1 168 ? -50.829 2.815 76.200 1.00 85.44 168 LEU A CA 1
ATOM 1355 C C . LEU A 1 168 ? -51.305 4.168 76.764 1.00 85.44 168 LEU A C 1
ATOM 1357 O O . LEU A 1 168 ? -51.173 4.385 77.968 1.00 85.44 168 LEU A O 1
ATOM 1361 N N . GLU A 1 169 ? -51.806 5.064 75.908 1.00 68.56 169 GLU A N 1
ATOM 1362 C CA . GLU A 1 169 ? -52.430 6.357 76.252 1.00 68.56 169 GLU A CA 1
ATOM 1363 C C . GLU A 1 169 ? -53.958 6.217 76.327 1.00 68.56 169 GLU A C 1
ATOM 1365 O O . GLU A 1 169 ? -54.552 6.842 77.235 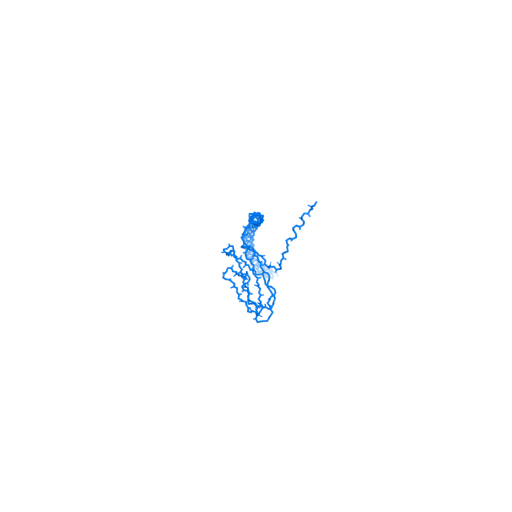1.00 68.56 169 GLU A O 1
#

Radius of gyration: 43.5 Å; chains: 1; bounding box: 90×36×122 Å

Sequence (169 aa):
MIILMITLILLNNTTYPGGYINVSVEGTGKISLPNCTYIEDSKILKNGNYTIRVSYSCKPGNYTIFADGSKYNFTVLNATYEYLINSTIELEIENVKLKDKIRDLELENQNLTRELKHYINLTKDLRNENTILKRNIRDLRDKIDSLNGEIAKLKEDLKRLKSDKSNLE

Foldseek 3Di:
DDPPPPPPPDPAAEDAAFGKDKDFADDDQDKDFDPQKDFPDPDRRDGDITIIHGHNPDDFDWDWMAHNNDIRIHTHDYQDPVNVVVVVVVVVVVVVVVVVVVVVVVVVVVVVVVVVVVVVVVVVVVVVVVVVVVVVVVVVVVVVVVVVVVVVVVVVVVVVVVVVVVVVD